Protein AF-A0A1W9VYN7-F1 (afdb_monomer)

Structure (mmCIF, N/CA/C/O backbone):
data_AF-A0A1W9VYN7-F1
#
_entry.id   AF-A0A1W9VYN7-F1
#
loop_
_atom_site.group_PDB
_atom_site.id
_atom_site.type_symbol
_atom_site.label_atom_id
_atom_site.label_alt_id
_atom_site.label_comp_id
_atom_site.label_asym_id
_atom_site.label_entity_id
_atom_site.label_seq_id
_atom_site.pdbx_PDB_ins_code
_atom_site.Cartn_x
_atom_site.Cartn_y
_atom_site.Cartn_z
_atom_site.occupancy
_atom_site.B_iso_or_equiv
_atom_site.auth_seq_id
_atom_site.auth_comp_id
_atom_site.auth_asym_id
_atom_site.auth_atom_id
_atom_site.pdbx_PDB_model_num
ATOM 1 N N . MET A 1 1 ? -2.506 -2.114 -16.865 1.00 82.62 1 MET A N 1
ATOM 2 C CA . MET A 1 1 ? -2.725 -1.024 -17.838 1.00 82.62 1 MET A CA 1
ATOM 3 C C . MET A 1 1 ? -1.391 -0.668 -18.465 1.00 82.62 1 MET A C 1
ATOM 5 O O . MET A 1 1 ? -0.424 -0.536 -17.722 1.00 82.62 1 MET A O 1
ATOM 9 N N . SER A 1 2 ? -1.331 -0.565 -19.790 1.00 90.88 2 SER A N 1
ATOM 10 C CA . SER A 1 2 ? -0.142 -0.100 -20.515 1.00 90.88 2 SER A CA 1
ATOM 11 C C . SER A 1 2 ? -0.237 1.404 -20.735 1.00 90.88 2 SER A C 1
ATOM 13 O O . SER A 1 2 ? -1.318 1.908 -21.030 1.00 90.88 2 SER A O 1
ATOM 15 N N . ASN A 1 3 ? 0.881 2.103 -20.589 1.00 88.12 3 ASN A N 1
ATOM 16 C CA . ASN A 1 3 ? 0.984 3.541 -20.770 1.00 88.12 3 ASN A CA 1
ATOM 17 C C . ASN A 1 3 ? 1.764 3.828 -22.061 1.00 88.12 3 ASN A C 1
ATOM 19 O O . ASN A 1 3 ? 2.762 3.161 -22.349 1.00 88.12 3 ASN A O 1
ATOM 23 N N . PHE A 1 4 ? 1.324 4.837 -22.813 1.00 90.31 4 PHE A N 1
ATOM 24 C CA . PHE A 1 4 ? 1.956 5.289 -24.054 1.00 90.31 4 PHE A CA 1
ATOM 25 C C . PHE A 1 4 ? 2.138 6.811 -24.024 1.00 90.31 4 PHE A C 1
ATOM 27 O O . PHE A 1 4 ? 1.354 7.510 -23.379 1.00 90.31 4 PHE A O 1
ATOM 34 N N . ASN A 1 5 ? 3.170 7.334 -24.687 1.00 87.44 5 ASN A N 1
ATOM 35 C CA . ASN A 1 5 ? 3.366 8.781 -24.827 1.00 87.44 5 ASN A CA 1
ATOM 36 C C . ASN A 1 5 ? 2.552 9.369 -26.004 1.00 87.44 5 ASN A C 1
ATOM 38 O O . ASN A 1 5 ? 1.826 8.657 -26.696 1.00 87.44 5 ASN A O 1
ATOM 42 N N . SER A 1 6 ? 2.691 10.675 -26.268 1.00 90.94 6 SER A N 1
ATOM 43 C CA . SER A 1 6 ? 1.982 11.376 -27.357 1.00 90.94 6 SER A CA 1
ATOM 44 C C . SER A 1 6 ? 2.341 10.899 -28.771 1.00 90.94 6 SER A C 1
ATOM 46 O O . SER A 1 6 ? 1.612 11.196 -29.714 1.00 90.94 6 SER A O 1
ATOM 48 N N . LYS A 1 7 ? 3.439 10.149 -28.923 1.00 93.62 7 LYS A N 1
ATOM 49 C CA . LYS A 1 7 ? 3.862 9.501 -30.173 1.00 93.62 7 LYS A CA 1
ATOM 50 C C . LYS A 1 7 ? 3.414 8.038 -30.258 1.00 93.62 7 LYS A C 1
ATOM 52 O O . LYS A 1 7 ? 3.836 7.329 -31.165 1.00 93.62 7 LYS A O 1
ATOM 57 N N . ASN A 1 8 ? 2.563 7.590 -29.331 1.00 90.31 8 ASN A N 1
ATOM 58 C CA . ASN A 1 8 ? 2.106 6.207 -29.209 1.00 90.31 8 ASN A CA 1
ATOM 59 C C . ASN A 1 8 ? 3.241 5.200 -28.919 1.00 90.31 8 ASN A C 1
ATOM 61 O O . ASN A 1 8 ? 3.125 4.014 -29.223 1.00 90.31 8 ASN A O 1
ATOM 65 N N . GLU A 1 9 ? 4.343 5.655 -28.316 1.00 91.81 9 GLU A N 1
ATOM 66 C CA . GLU A 1 9 ? 5.447 4.788 -27.894 1.00 91.81 9 GLU A CA 1
ATOM 67 C C . GLU A 1 9 ? 5.164 4.245 -26.490 1.00 91.81 9 GLU A C 1
ATOM 69 O O . GLU A 1 9 ? 4.737 4.990 -25.602 1.00 91.81 9 GLU A O 1
ATOM 74 N N . PHE A 1 10 ? 5.391 2.945 -26.282 1.00 91.44 10 PHE A N 1
ATOM 75 C CA . PHE A 1 10 ? 5.190 2.298 -24.986 1.00 91.44 10 PHE A CA 1
ATOM 76 C C . PHE A 1 10 ? 6.169 2.866 -23.955 1.00 91.44 10 PHE A C 1
ATOM 78 O O . PHE A 1 10 ? 7.381 2.786 -24.139 1.00 91.44 10 PHE A O 1
ATOM 85 N N . ILE A 1 11 ? 5.643 3.418 -22.861 1.00 94.06 11 ILE A N 1
ATOM 86 C CA . ILE A 1 11 ? 6.448 3.991 -21.768 1.00 94.06 11 ILE A CA 1
ATOM 87 C C . ILE A 1 11 ? 6.510 3.081 -20.539 1.00 94.06 11 ILE A C 1
ATOM 89 O O . ILE A 1 11 ? 7.335 3.302 -19.657 1.00 94.06 11 ILE A O 1
ATOM 93 N N . GLY A 1 12 ? 5.663 2.053 -20.475 1.00 96.12 12 GLY A N 1
ATOM 94 C CA . GLY A 1 12 ? 5.642 1.105 -19.369 1.00 96.12 12 GLY A CA 1
ATOM 95 C C . GLY A 1 12 ? 4.244 0.606 -19.040 1.00 96.12 12 GLY A C 1
ATOM 96 O O . GLY A 1 12 ? 3.263 0.909 -19.724 1.00 96.12 12 GLY A O 1
ATOM 97 N N . LYS A 1 13 ? 4.127 -0.172 -17.968 1.00 97.12 13 LYS A N 1
ATOM 98 C CA . LYS A 1 13 ? 2.848 -0.746 -17.535 1.00 97.12 13 LYS A CA 1
ATOM 99 C C . LYS A 1 13 ? 2.723 -0.772 -16.024 1.00 97.12 13 LYS A C 1
ATOM 101 O O . LYS A 1 13 ? 3.708 -0.915 -15.309 1.00 97.12 13 LYS A O 1
ATOM 106 N N . ILE A 1 14 ? 1.483 -0.724 -15.555 1.00 97.06 14 ILE A N 1
ATOM 107 C CA . ILE A 1 14 ? 1.136 -0.975 -14.158 1.00 97.06 14 ILE A CA 1
ATOM 108 C C . ILE A 1 14 ? 0.304 -2.254 -14.081 1.00 97.06 14 ILE A C 1
ATOM 110 O O . ILE A 1 14 ? -0.686 -2.409 -14.809 1.00 97.06 14 ILE A O 1
ATOM 114 N N . ILE A 1 15 ? 0.720 -3.168 -13.211 1.00 97.69 15 ILE A N 1
ATOM 115 C CA . ILE A 1 15 ? 0.054 -4.439 -12.924 1.00 97.69 15 ILE A CA 1
ATOM 116 C C . ILE A 1 15 ? -0.542 -4.364 -11.520 1.00 97.69 15 ILE A C 1
ATOM 118 O O . ILE A 1 15 ? 0.140 -3.957 -10.582 1.00 97.69 15 ILE A O 1
ATOM 122 N N . TYR A 1 16 ? -1.800 -4.785 -11.393 1.00 97.50 16 TYR A N 1
ATOM 123 C CA . TYR A 1 16 ? -2.514 -4.862 -10.123 1.00 97.50 16 TYR A CA 1
ATOM 124 C C . TYR A 1 16 ? -2.858 -6.314 -9.822 1.00 97.50 16 TYR A C 1
ATOM 126 O O . TYR A 1 16 ? -3.476 -6.977 -10.656 1.00 97.50 16 TYR A O 1
ATOM 134 N N . THR A 1 17 ? -2.531 -6.764 -8.620 1.00 98.12 17 THR A N 1
ATOM 135 C CA . THR A 1 17 ? -3.077 -7.992 -8.039 1.00 98.12 17 THR A CA 1
ATOM 136 C C . THR A 1 17 ? -4.174 -7.590 -7.069 1.00 98.12 17 THR A C 1
ATOM 138 O O . THR A 1 17 ? -3.989 -6.652 -6.290 1.00 98.12 17 THR A O 1
ATOM 141 N N . ARG A 1 18 ? -5.327 -8.259 -7.128 1.00 97.56 18 ARG A N 1
ATOM 142 C CA . ARG A 1 18 ? -6.506 -7.912 -6.328 1.00 97.56 18 ARG A CA 1
ATOM 143 C C . ARG A 1 18 ? -6.957 -9.079 -5.457 1.00 97.56 18 ARG A C 1
ATOM 145 O O . ARG A 1 18 ? -6.732 -10.226 -5.830 1.00 97.56 18 ARG A O 1
ATOM 152 N N . ASP A 1 19 ? -7.565 -8.764 -4.319 1.00 95.06 19 ASP A N 1
ATOM 153 C CA . ASP A 1 19 ? -8.315 -9.732 -3.517 1.00 95.06 19 ASP A CA 1
ATOM 154 C C . ASP A 1 19 ? -9.686 -10.047 -4.153 1.00 95.06 19 ASP A C 1
ATOM 156 O O . ASP A 1 19 ? -10.095 -9.424 -5.138 1.00 95.06 19 ASP A O 1
ATOM 160 N N . ASP A 1 20 ? -10.425 -10.984 -3.554 1.00 95.94 20 ASP A N 1
ATOM 161 C CA . ASP A 1 20 ? -11.761 -11.402 -4.014 1.00 95.94 20 ASP A CA 1
ATOM 162 C C . ASP A 1 20 ? -12.819 -10.288 -3.921 1.00 95.94 20 ASP A C 1
ATOM 164 O O . ASP A 1 20 ? -13.875 -10.36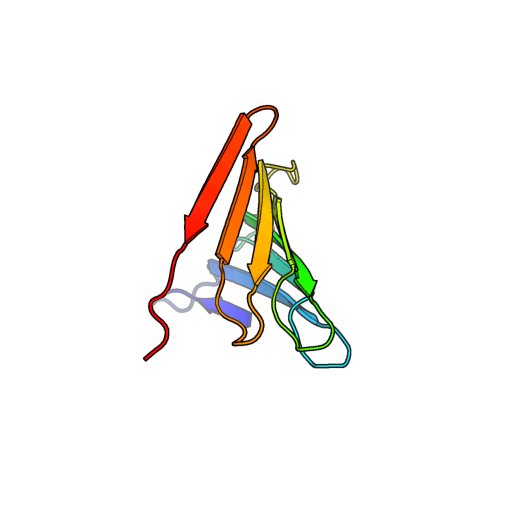2 -4.549 1.00 95.94 20 ASP A O 1
ATOM 168 N N . LYS A 1 21 ? -12.546 -9.234 -3.143 1.00 94.75 21 LYS A N 1
ATOM 169 C CA . LYS A 1 21 ? -13.396 -8.041 -3.029 1.00 94.75 21 LYS A CA 1
ATOM 170 C C . LYS A 1 21 ? -13.030 -6.977 -4.071 1.00 94.75 21 LYS A C 1
ATOM 172 O O . LYS A 1 21 ? -13.673 -5.930 -4.125 1.00 94.75 21 LYS A O 1
ATOM 177 N N . GLY A 1 22 ? -12.012 -7.228 -4.895 1.00 94.88 22 GLY A N 1
ATOM 178 C CA . GLY A 1 22 ? -11.516 -6.315 -5.916 1.00 94.88 22 GLY A CA 1
ATOM 179 C C . GLY A 1 22 ? -10.554 -5.239 -5.403 1.00 94.88 22 GLY A C 1
ATOM 180 O O . GLY A 1 22 ? -10.155 -4.376 -6.192 1.00 94.88 22 GLY A O 1
ATOM 181 N N . ASN A 1 23 ? -10.136 -5.268 -4.135 1.00 94.88 23 ASN A N 1
ATOM 182 C CA . ASN A 1 23 ? -9.139 -4.340 -3.596 1.00 94.88 23 ASN A CA 1
ATOM 183 C C . ASN A 1 23 ? -7.748 -4.710 -4.107 1.00 94.88 23 AS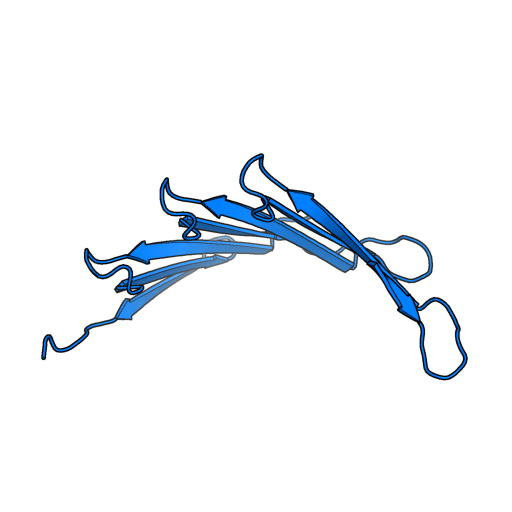N A C 1
ATOM 185 O O . ASN A 1 23 ? -7.408 -5.887 -4.178 1.00 94.88 23 ASN A O 1
ATOM 189 N N . ALA A 1 24 ? -6.922 -3.722 -4.453 1.00 96.56 24 ALA A N 1
ATOM 190 C 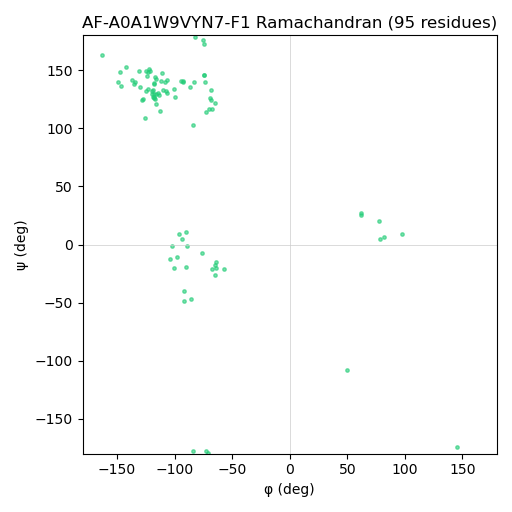CA . ALA A 1 24 ? -5.552 -3.986 -4.885 1.00 96.56 24 ALA A CA 1
ATOM 191 C C . ALA A 1 24 ? -4.684 -4.399 -3.688 1.00 96.56 24 ALA A C 1
ATOM 193 O O . ALA A 1 24 ? -4.415 -3.582 -2.822 1.00 96.56 24 ALA A O 1
ATOM 194 N N . ILE A 1 25 ? -4.207 -5.639 -3.656 1.00 98.19 25 ILE A N 1
ATOM 195 C CA . ILE A 1 25 ? -3.277 -6.127 -2.621 1.00 98.19 25 ILE A CA 1
ATOM 196 C C . ILE A 1 25 ? -1.815 -5.927 -3.022 1.00 98.19 25 ILE A C 1
ATOM 198 O O . ILE A 1 25 ? -0.929 -5.896 -2.170 1.00 98.19 25 ILE A O 1
ATOM 202 N N . GLU A 1 26 ? -1.557 -5.749 -4.319 1.00 98.31 26 GLU A N 1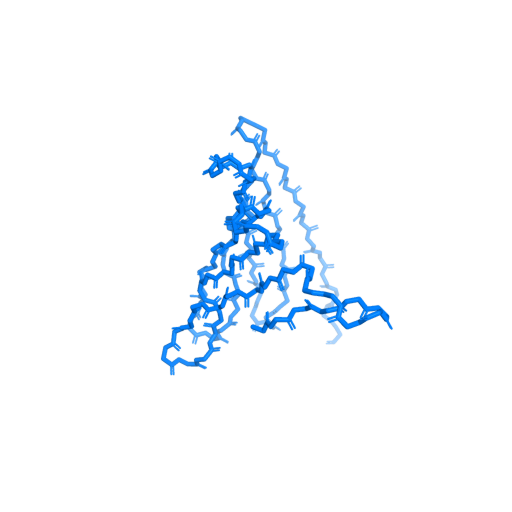
ATOM 203 C CA . GLU A 1 26 ? -0.236 -5.432 -4.845 1.00 98.31 26 GLU A CA 1
ATOM 204 C C . GLU A 1 26 ? -0.339 -4.575 -6.112 1.00 98.31 26 GLU A C 1
ATOM 206 O O . GLU A 1 26 ? -1.179 -4.829 -6.978 1.00 98.31 26 GLU A O 1
ATOM 211 N N . THR A 1 27 ? 0.547 -3.588 -6.236 1.00 98.06 27 THR A N 1
ATOM 212 C CA . THR A 1 27 ? 0.716 -2.766 -7.440 1.00 98.06 27 THR A CA 1
ATOM 213 C C . THR A 1 27 ? 2.181 -2.781 -7.840 1.00 98.06 27 THR A C 1
ATOM 215 O O . THR A 1 27 ? 3.029 -2.395 -7.041 1.00 98.06 27 THR A O 1
ATOM 218 N N . ASN A 1 28 ? 2.481 -3.163 -9.078 1.00 98.19 28 ASN A N 1
ATOM 219 C CA . ASN A 1 28 ? 3.832 -3.125 -9.636 1.00 98.19 28 ASN A CA 1
ATOM 220 C C . ASN A 1 28 ? 3.856 -2.199 -10.853 1.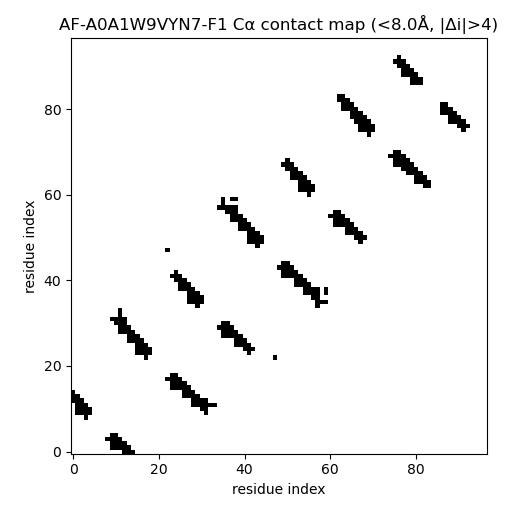00 98.19 28 ASN A C 1
ATOM 222 O O . ASN A 1 28 ? 3.026 -2.344 -11.754 1.00 98.19 28 ASN A O 1
ATOM 226 N N . SER A 1 29 ? 4.805 -1.268 -10.889 1.00 97.62 29 SER A N 1
ATOM 227 C CA . SER A 1 29 ? 5.045 -0.384 -12.031 1.00 97.62 29 SER A CA 1
ATOM 228 C C . SER A 1 29 ? 6.326 -0.793 -12.732 1.00 97.62 29 SER A C 1
ATOM 230 O O . SER A 1 29 ? 7.348 -0.964 -12.072 1.00 97.62 29 SER A O 1
ATOM 232 N N . TYR A 1 30 ? 6.274 -0.918 -14.053 1.00 97.44 30 TYR A N 1
ATOM 233 C CA . TYR A 1 30 ? 7.420 -1.259 -14.884 1.00 97.44 30 TYR A CA 1
ATOM 234 C C . TYR A 1 30 ? 7.640 -0.204 -15.959 1.00 97.44 30 TYR A C 1
ATOM 236 O O . TYR A 1 30 ? 6.667 0.347 -16.484 1.00 97.44 30 TYR A O 1
ATOM 244 N N . ASP A 1 31 ? 8.900 0.050 -16.296 1.00 95.88 31 ASP A N 1
ATOM 245 C CA . ASP A 1 31 ? 9.282 0.885 -17.434 1.00 95.88 31 ASP A CA 1
ATOM 246 C C . ASP A 1 31 ? 9.023 0.178 -18.783 1.00 95.88 31 ASP A C 1
ATOM 248 O O . ASP A 1 31 ? 8.469 -0.928 -18.849 1.00 95.88 31 ASP A O 1
ATOM 252 N N . SER A 1 32 ? 9.385 0.840 -19.883 1.00 95.81 32 SER A N 1
ATOM 253 C CA . SER A 1 32 ? 9.163 0.341 -21.242 1.00 95.81 32 SER A CA 1
ATOM 254 C C . SER A 1 32 ? 9.984 -0.901 -21.601 1.00 95.81 32 SER A C 1
ATOM 256 O O . SER A 1 32 ? 9.595 -1.630 -22.514 1.00 95.81 32 SER A O 1
ATOM 258 N N . ILE A 1 33 ? 11.083 -1.161 -20.887 1.00 95.69 33 ILE A N 1
ATOM 259 C CA . ILE A 1 33 ? 11.973 -2.311 -21.102 1.00 95.69 33 ILE A CA 1
ATOM 260 C C . ILE A 1 33 ? 11.759 -3.426 -20.069 1.00 95.69 33 ILE A C 1
ATOM 262 O O . ILE A 1 33 ? 12.351 -4.496 -20.183 1.00 95.69 33 ILE A O 1
ATOM 266 N N . GLY A 1 34 ? 10.850 -3.219 -19.113 1.00 95.06 34 GLY A N 1
ATOM 267 C CA . GLY A 1 34 ? 10.400 -4.225 -18.158 1.00 95.06 34 GLY A CA 1
ATOM 268 C C . GLY A 1 34 ? 11.084 -4.176 -16.794 1.00 95.06 34 GLY A C 1
ATOM 269 O O . GLY A 1 34 ? 10.837 -5.075 -15.990 1.00 95.06 34 GLY A O 1
ATOM 270 N N . ASN A 1 35 ? 11.887 -3.151 -16.493 1.00 96.88 35 ASN A N 1
ATOM 271 C CA . ASN A 1 35 ? 12.440 -2.985 -15.149 1.00 96.88 35 ASN A CA 1
ATOM 272 C C . ASN A 1 35 ? 11.371 -2.482 -14.189 1.00 96.88 35 ASN A C 1
ATOM 274 O O . ASN A 1 35 ? 10.500 -1.695 -14.564 1.00 96.88 35 ASN A O 1
ATOM 278 N N . LEU A 1 36 ? 11.452 -2.919 -12.934 1.00 97.06 36 LEU A N 1
ATOM 279 C CA . LEU A 1 36 ? 10.582 -2.430 -11.876 1.00 97.06 36 LEU A CA 1
ATOM 280 C C . LEU A 1 36 ? 10.935 -0.972 -11.553 1.00 97.06 36 LEU A C 1
ATOM 282 O O . LEU A 1 36 ? 12.073 -0.662 -11.228 1.00 97.06 36 LEU A O 1
ATOM 286 N N . ASN A 1 37 ? 9.944 -0.086 -11.596 1.00 97.25 37 ASN A N 1
ATOM 287 C CA . ASN A 1 37 ? 10.062 1.277 -11.079 1.00 97.25 37 ASN A CA 1
ATOM 288 C C . ASN A 1 37 ? 9.761 1.312 -9.582 1.00 97.25 37 ASN A C 1
ATOM 290 O O . ASN A 1 37 ? 10.477 1.940 -8.811 1.00 97.25 37 ASN A O 1
ATOM 294 N N . PHE A 1 38 ? 8.673 0.653 -9.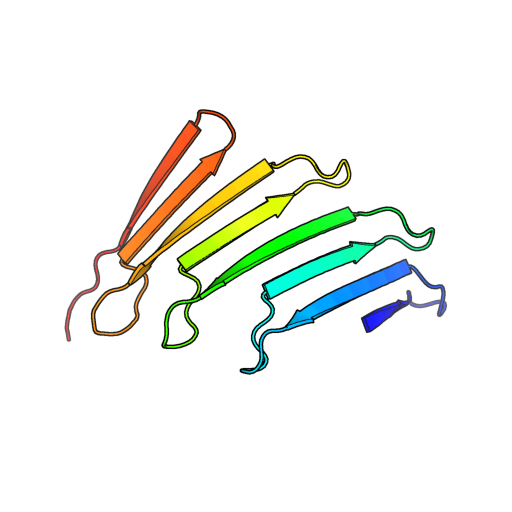184 1.00 97.69 38 PHE A N 1
ATOM 295 C CA . PHE A 1 38 ? 8.271 0.523 -7.791 1.00 97.69 38 PHE A CA 1
ATOM 296 C C . PHE A 1 38 ? 7.261 -0.600 -7.603 1.00 97.69 38 PHE A C 1
ATOM 298 O O . PHE A 1 38 ? 6.555 -1.002 -8.538 1.00 97.69 38 PHE A O 1
ATOM 305 N N . LYS A 1 39 ? 7.117 -1.018 -6.346 1.00 98.44 39 LYS A N 1
ATOM 306 C CA . LYS A 1 39 ? 6.077 -1.942 -5.910 1.00 98.44 39 LYS A CA 1
ATOM 307 C C . LYS A 1 39 ? 5.422 -1.465 -4.618 1.00 98.44 39 LYS A C 1
ATOM 309 O O . LYS A 1 39 ? 6.098 -1.052 -3.683 1.00 98.44 39 LYS A O 1
ATOM 314 N N . TYR A 1 40 ? 4.101 -1.583 -4.553 1.00 98.56 40 TYR A N 1
ATOM 315 C CA . TYR A 1 40 ? 3.326 -1.417 -3.328 1.00 98.56 40 TYR A CA 1
ATOM 316 C C . TYR A 1 40 ? 2.619 -2.711 -2.955 1.00 98.56 40 TYR A C 1
ATOM 318 O O . TYR A 1 40 ? 2.123 -3.416 -3.833 1.00 98.56 40 TYR A O 1
ATOM 326 N N . LYS A 1 41 ? 2.517 -2.984 -1.655 1.00 98.69 41 LYS A N 1
ATOM 327 C CA . LYS A 1 41 ? 1.618 -3.995 -1.086 1.00 98.69 41 LYS A CA 1
ATOM 328 C C . LYS A 1 41 ? 0.671 -3.352 -0.087 1.00 98.69 41 LYS A C 1
ATOM 330 O O . LYS A 1 41 ? 1.068 -2.397 0.578 1.00 98.69 41 LYS A O 1
ATOM 335 N N . TYR A 1 42 ? -0.534 -3.897 0.033 1.00 98.56 42 TYR A N 1
ATOM 336 C CA . TYR A 1 42 ? -1.573 -3.369 0.913 1.00 98.56 42 TYR A CA 1
ATOM 337 C C . TYR A 1 42 ? -2.245 -4.483 1.707 1.00 98.56 42 TYR A C 1
ATOM 339 O O . TYR A 1 42 ? -2.563 -5.540 1.164 1.00 98.56 42 TYR A O 1
ATOM 347 N N . GLU A 1 43 ? -2.519 -4.201 2.973 1.00 98.25 43 GLU A N 1
ATOM 348 C CA . GLU A 1 43 ? -3.381 -5.012 3.825 1.00 98.25 43 GLU A CA 1
ATOM 349 C C . GLU A 1 43 ? -4.602 -4.196 4.221 1.00 98.25 43 GLU A C 1
ATOM 351 O O . GLU A 1 43 ? -4.494 -2.997 4.483 1.00 98.25 43 GLU A O 1
ATOM 356 N N . TYR A 1 44 ? -5.765 -4.838 4.282 1.00 97.81 44 TYR A N 1
ATOM 357 C CA . TYR A 1 44 ? -7.039 -4.172 4.525 1.00 97.81 44 TYR A CA 1
ATOM 358 C C . TYR A 1 44 ? -7.746 -4.755 5.745 1.00 97.81 44 TYR A C 1
ATOM 360 O O . TYR A 1 44 ? -7.671 -5.951 6.020 1.00 97.81 44 TYR A O 1
ATOM 368 N N . ASN A 1 45 ? -8.499 -3.919 6.453 1.00 95.00 45 ASN A N 1
ATOM 369 C CA . ASN A 1 45 ? -9.453 -4.387 7.448 1.00 95.00 45 ASN A CA 1
ATOM 370 C C . ASN A 1 45 ? -10.698 -5.000 6.777 1.00 95.00 45 ASN A C 1
ATOM 372 O O . ASN A 1 45 ? -10.911 -4.890 5.567 1.00 95.00 45 ASN A O 1
ATOM 376 N N . GLY A 1 46 ? -11.583 -5.600 7.579 1.00 94.38 46 GLY A N 1
ATOM 377 C CA . GLY A 1 46 ? -12.816 -6.227 7.081 1.00 94.38 46 GLY A CA 1
ATOM 378 C C . GLY A 1 46 ? -13.745 -5.290 6.294 1.00 94.38 46 GLY A C 1
ATOM 379 O O . GLY A 1 46 ? -14.526 -5.772 5.472 1.00 94.38 46 GLY A O 1
ATOM 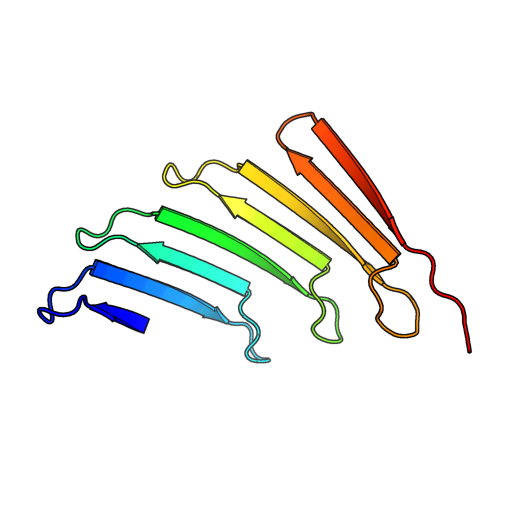380 N N . LYS A 1 47 ? -13.612 -3.971 6.493 1.00 94.25 47 LYS A N 1
ATOM 381 C CA . LYS A 1 47 ? -14.380 -2.910 5.827 1.00 94.25 47 LYS A CA 1
ATOM 382 C C . LYS A 1 47 ? -13.698 -2.336 4.573 1.00 94.25 47 LYS A C 1
ATOM 384 O O . LYS A 1 47 ? -14.190 -1.365 4.008 1.00 94.25 47 LYS A O 1
ATOM 389 N N . GLY A 1 48 ? -12.564 -2.897 4.147 1.00 95.81 48 GLY A N 1
ATOM 390 C CA . GLY A 1 48 ? -11.842 -2.446 2.952 1.00 95.81 48 GLY A CA 1
ATOM 391 C C . GLY A 1 48 ? -11.015 -1.169 3.147 1.00 95.81 48 GLY A C 1
ATOM 392 O O . GLY A 1 48 ? -10.679 -0.503 2.172 1.00 95.81 48 GLY A O 1
ATOM 393 N N . LYS A 1 49 ? -10.667 -0.800 4.387 1.00 97.25 49 LYS A N 1
ATOM 394 C CA . LYS A 1 49 ? -9.716 0.293 4.670 1.00 97.25 49 LYS A CA 1
ATOM 395 C C . LYS A 1 49 ? -8.314 -0.272 4.853 1.00 97.25 49 LYS A C 1
ATOM 397 O O . LYS A 1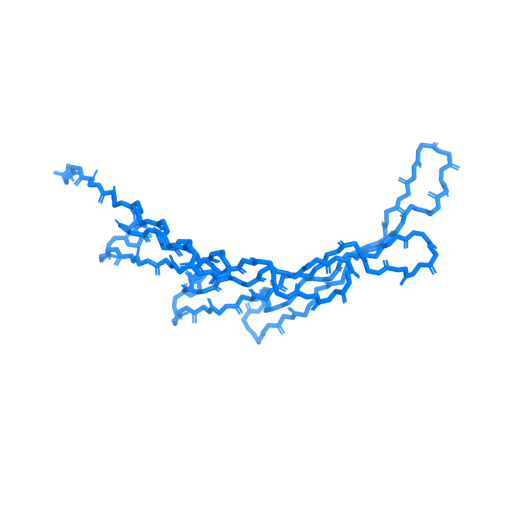 49 ? -8.164 -1.313 5.485 1.00 97.25 49 LYS A O 1
ATOM 402 N N . VAL A 1 50 ? -7.305 0.417 4.335 1.00 98.00 50 VAL A N 1
ATOM 403 C CA . VAL A 1 50 ? -5.905 -0.022 4.407 1.00 98.00 50 VAL A CA 1
ATOM 404 C C . VAL A 1 50 ? -5.409 0.033 5.857 1.00 98.00 50 VAL A C 1
ATOM 406 O O . VAL A 1 50 ? -5.471 1.080 6.482 1.00 98.00 50 VAL A O 1
ATOM 409 N N . LEU A 1 51 ? -4.897 -1.068 6.396 1.00 98.25 51 LEU A N 1
ATOM 410 C CA . LEU A 1 51 ? -4.239 -1.123 7.706 1.00 98.25 51 LEU A CA 1
ATOM 411 C C . LEU A 1 51 ? -2.730 -0.915 7.591 1.00 98.25 51 LEU A C 1
ATOM 413 O O . LEU A 1 51 ? -2.142 -0.207 8.408 1.00 98.25 51 LEU A O 1
ATOM 417 N N . GLU A 1 52 ? -2.124 -1.503 6.561 1.00 98.50 52 GLU A N 1
ATOM 418 C CA . GLU A 1 52 ? -0.699 -1.401 6.255 1.00 98.50 52 GLU A CA 1
ATOM 419 C C . GLU A 1 52 ? -0.508 -1.189 4.751 1.00 98.50 52 GLU A C 1
ATOM 421 O O . GLU A 1 52 ? -1.200 -1.791 3.928 1.00 98.50 52 GLU A O 1
ATOM 426 N N . SER A 1 53 ? 0.460 -0.350 4.390 1.00 98.44 53 SER A N 1
ATOM 427 C CA . SER A 1 53 ? 1.012 -0.297 3.040 1.00 98.44 53 SER A CA 1
ATOM 428 C C . SER A 1 53 ? 2.531 -0.361 3.080 1.00 98.44 53 SER A C 1
ATOM 430 O O . SER A 1 53 ? 3.159 0.368 3.852 1.00 98.44 53 SER A O 1
ATOM 432 N N . ILE A 1 54 ? 3.120 -1.175 2.210 1.00 98.62 54 ILE A N 1
ATOM 433 C CA . ILE A 1 54 ? 4.571 -1.339 2.089 1.00 98.62 54 ILE A CA 1
ATOM 434 C C . ILE A 1 54 ? 5.007 -0.825 0.723 1.00 98.62 54 ILE A C 1
ATOM 436 O O . ILE A 1 54 ? 4.424 -1.225 -0.284 1.00 98.62 54 ILE A O 1
ATOM 440 N N . TYR A 1 55 ? 6.028 0.026 0.697 1.00 98.50 55 TYR A N 1
ATOM 441 C CA . TYR A 1 55 ? 6.658 0.537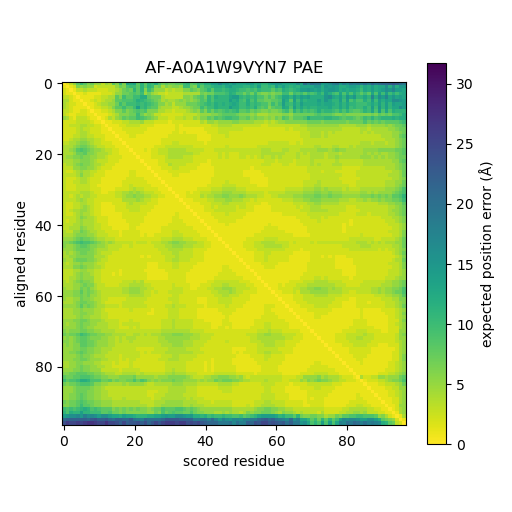 -0.516 1.00 98.50 55 TYR A CA 1
ATOM 442 C C . TYR A 1 55 ? 8.028 -0.109 -0.715 1.00 98.50 55 TYR A C 1
ATOM 444 O O . TYR A 1 55 ? 8.860 -0.124 0.199 1.00 98.50 55 TYR A O 1
ATOM 452 N N . TYR A 1 56 ? 8.253 -0.612 -1.924 1.00 98.38 56 TYR A N 1
ATOM 453 C CA . TYR A 1 56 ? 9.524 -1.151 -2.381 1.00 98.38 56 TYR A CA 1
ATOM 454 C C . TYR A 1 56 ? 10.053 -0.328 -3.555 1.00 98.38 56 TYR A C 1
ATOM 456 O O . TYR A 1 56 ? 9.284 0.039 -4.454 1.00 98.38 56 TYR A O 1
ATOM 464 N N . GLY A 1 57 ? 11.362 -0.082 -3.543 1.00 97.31 57 GLY A N 1
ATOM 465 C CA . GLY A 1 57 ? 12.081 0.612 -4.606 1.00 97.31 57 GLY A CA 1
ATOM 466 C C . GLY A 1 57 ? 12.211 -0.216 -5.887 1.00 97.31 57 GLY A C 1
ATOM 467 O O . GLY A 1 57 ? 11.737 -1.352 -5.980 1.00 97.31 57 GLY A O 1
ATOM 468 N N . SER A 1 58 ? 12.868 0.363 -6.892 1.00 97.12 58 SER A N 1
ATOM 469 C CA . SER A 1 58 ? 13.153 -0.294 -8.176 1.00 97.12 58 SER A CA 1
ATOM 470 C C . SER A 1 58 ? 14.098 -1.494 -8.051 1.00 97.12 58 SER A C 1
ATOM 472 O O . SER A 1 58 ? 14.032 -2.422 -8.853 1.00 97.12 58 SER A O 1
ATOM 474 N N . ASP A 1 59 ? 14.942 -1.504 -7.021 1.00 96.62 59 ASP A N 1
ATOM 475 C CA . ASP A 1 59 ? 15.812 -2.617 -6.625 1.00 96.62 59 ASP A CA 1
ATOM 476 C C . ASP A 1 59 ? 15.061 -3.750 -5.901 1.00 96.62 59 ASP A C 1
ATOM 478 O O . ASP A 1 59 ? 15.624 -4.814 -5.645 1.00 96.62 59 ASP A O 1
ATOM 482 N N . GLY A 1 60 ? 13.777 -3.545 -5.590 1.00 93.81 60 GLY A N 1
ATOM 483 C CA . GLY A 1 60 ? 12.964 -4.472 -4.811 1.00 93.81 60 GLY A CA 1
ATOM 484 C C . GLY A 1 60 ? 13.224 -4.407 -3.305 1.00 93.81 60 GLY A C 1
ATOM 485 O O . GLY A 1 60 ? 12.624 -5.191 -2.562 1.00 93.81 60 GLY A O 1
ATOM 486 N N . GLU A 1 61 ? 14.064 -3.484 -2.830 1.00 96.81 61 GLU A N 1
ATOM 487 C CA . GLU A 1 61 ? 14.297 -3.289 -1.404 1.00 96.81 61 GLU A CA 1
ATOM 488 C C . GLU A 1 61 ? 13.110 -2.592 -0.742 1.00 96.81 61 GLU A C 1
ATOM 490 O O . GLU A 1 61 ? 12.435 -1.741 -1.324 1.00 96.81 61 GLU A O 1
ATOM 495 N N . LEU A 1 62 ? 12.847 -2.951 0.517 1.00 97.44 62 LEU A N 1
ATOM 496 C CA . LEU A 1 62 ? 11.827 -2.288 1.318 1.00 97.44 62 LEU A CA 1
ATOM 497 C C . LEU A 1 62 ? 12.303 -0.880 1.673 1.00 97.44 62 LEU A C 1
ATOM 499 O O . LEU A 1 62 ? 13.268 -0.707 2.417 1.00 97.44 62 LEU A O 1
ATOM 503 N N . CYS A 1 63 ? 11.586 0.123 1.184 1.00 97.75 63 CYS A N 1
ATOM 504 C CA . CYS A 1 63 ? 11.869 1.518 1.488 1.00 97.75 63 CYS A CA 1
ATOM 505 C C . CYS A 1 63 ? 11.072 1.980 2.712 1.00 97.75 63 CYS A C 1
ATOM 507 O O . CYS A 1 63 ? 11.638 2.562 3.638 1.00 97.75 63 CYS A O 1
ATOM 509 N N . GLU A 1 64 ? 9.763 1.706 2.734 1.00 98.06 64 GLU A N 1
ATOM 510 C CA . GLU A 1 64 ? 8.856 2.288 3.726 1.00 98.06 64 GLU A CA 1
ATOM 511 C C . GLU A 1 64 ? 7.707 1.346 4.096 1.00 98.06 64 GLU A C 1
ATOM 513 O O . GLU A 1 64 ? 7.196 0.592 3.263 1.00 98.06 64 GLU A O 1
ATOM 518 N N . LYS A 1 65 ? 7.250 1.447 5.346 1.00 98.69 65 LYS A N 1
ATOM 519 C CA . LYS A 1 65 ? 5.977 0.882 5.805 1.00 98.69 65 LYS A CA 1
ATOM 520 C C . LYS A 1 65 ? 5.121 1.966 6.428 1.00 98.69 65 LYS A C 1
ATOM 522 O O . LYS A 1 65 ? 5.588 2.692 7.299 1.00 98.69 65 LYS A O 1
ATOM 527 N N . THR A 1 66 ? 3.858 2.033 6.037 1.00 98.69 66 THR A N 1
ATOM 528 C CA . THR A 1 66 ? 2.878 2.932 6.645 1.00 98.69 66 THR A CA 1
ATOM 529 C C . THR A 1 66 ? 1.765 2.119 7.277 1.00 98.69 66 THR A C 1
ATOM 531 O O . THR A 1 66 ? 1.181 1.267 6.619 1.00 98.69 66 THR A O 1
ATOM 534 N N . TYR A 1 67 ? 1.452 2.417 8.532 1.00 98.75 67 TYR A N 1
ATOM 535 C CA . TYR A 1 67 ? 0.333 1.844 9.271 1.00 98.75 67 TYR A CA 1
ATOM 536 C C . TYR A 1 67 ? -0.725 2.910 9.522 1.00 98.75 67 TYR A C 1
ATOM 538 O O . TYR A 1 67 ? -0.381 4.051 9.846 1.00 98.75 67 TYR A O 1
ATOM 546 N N . MET A 1 68 ? -1.997 2.536 9.419 1.00 98.62 68 MET A N 1
ATOM 547 C CA . MET A 1 68 ? -3.132 3.427 9.653 1.00 98.62 68 MET A CA 1
ATOM 548 C C . MET A 1 68 ? -4.056 2.874 10.732 1.00 98.62 68 MET A C 1
ATOM 550 O O . MET A 1 68 ? -4.432 1.703 10.713 1.00 98.62 68 MET A O 1
ATOM 554 N N . LYS A 1 69 ? -4.457 3.744 11.663 1.00 98.38 69 LYS A N 1
ATOM 555 C CA . LYS A 1 69 ? -5.536 3.475 12.621 1.00 98.38 69 LYS A CA 1
ATOM 556 C C . LYS A 1 69 ? -6.729 4.354 12.312 1.00 98.38 69 LYS A C 1
ATOM 558 O O . LYS A 1 69 ? -6.566 5.500 11.895 1.00 98.38 69 LYS A O 1
ATOM 563 N N . TYR A 1 70 ? -7.913 3.827 12.587 1.00 97.62 70 TYR A N 1
ATOM 564 C CA . TYR A 1 70 ? -9.182 4.480 12.299 1.00 97.62 70 TYR A CA 1
ATOM 565 C C . TYR A 1 70 ? -10.031 4.593 13.562 1.00 97.62 70 TYR A C 1
ATOM 567 O O . TYR A 1 70 ? -9.932 3.737 14.440 1.00 97.62 70 TYR A O 1
ATOM 575 N N . ASP A 1 71 ? -10.855 5.633 13.643 1.00 95.75 71 ASP A N 1
ATOM 576 C CA . ASP A 1 71 ? -11.936 5.706 14.627 1.00 95.75 71 ASP A CA 1
ATOM 577 C C . ASP A 1 71 ? -13.192 4.948 14.164 1.00 95.75 71 ASP A C 1
ATOM 579 O O . ASP A 1 71 ? -13.258 4.412 13.053 1.00 95.75 71 ASP A O 1
ATOM 583 N N . ASP A 1 72 ? -14.223 4.943 15.009 1.00 94.38 72 ASP A N 1
ATOM 584 C CA . ASP A 1 72 ? -15.505 4.280 14.737 1.00 94.38 72 ASP A CA 1
ATOM 585 C C . ASP A 1 72 ? -16.263 4.879 13.542 1.00 94.38 72 ASP A C 1
ATOM 587 O O . ASP A 1 72 ? -17.107 4.214 12.940 1.00 94.38 72 ASP A O 1
ATOM 591 N N . LYS A 1 73 ? -15.938 6.124 13.164 1.00 94.62 73 LYS A N 1
ATOM 592 C CA . LYS A 1 73 ? -16.460 6.812 11.974 1.00 94.62 73 LYS A CA 1
ATOM 593 C C . LYS A 1 73 ? -15.581 6.576 10.738 1.00 94.62 73 LYS A C 1
ATOM 595 O O . LYS A 1 73 ? -15.775 7.230 9.716 1.00 94.62 73 LYS A O 1
ATOM 600 N N . GLU A 1 74 ? -14.625 5.650 10.821 1.00 95.38 74 GLU A N 1
ATOM 601 C CA . GLU A 1 74 ? -13.701 5.261 9.752 1.00 95.38 74 GLU A CA 1
ATOM 602 C C . GLU A 1 74 ? -12.783 6.386 9.258 1.00 95.38 74 GLU A C 1
ATOM 604 O O . GLU A 1 74 ? -12.317 6.373 8.112 1.00 95.38 74 GLU A O 1
ATOM 609 N N . ARG A 1 75 ? -12.490 7.356 10.126 1.00 95.94 75 ARG A N 1
ATOM 610 C CA . ARG A 1 75 ? -11.526 8.433 9.874 1.00 95.94 75 ARG A CA 1
ATOM 611 C C . ARG A 1 75 ? -10.158 8.019 10.400 1.00 95.94 75 ARG A C 1
ATOM 613 O O . ARG A 1 75 ? -10.070 7.421 11.467 1.00 95.94 75 ARG A O 1
ATOM 620 N N . VAL A 1 76 ? -9.089 8.348 9.675 1.00 97.69 76 VAL A N 1
ATOM 621 C CA . VAL A 1 76 ? -7.713 8.035 10.098 1.00 97.69 76 VAL A CA 1
ATOM 622 C C . VAL A 1 76 ? -7.351 8.854 11.336 1.00 97.69 76 VAL A C 1
ATOM 624 O O . VAL A 1 76 ? -7.266 10.071 11.256 1.00 97.69 76 VAL A O 1
ATOM 627 N N . VAL A 1 77 ? -7.090 8.206 12.469 1.00 98.25 77 VAL A N 1
ATOM 628 C CA . VAL A 1 77 ? -6.682 8.877 13.719 1.00 98.25 77 VAL A CA 1
ATOM 629 C C . VAL A 1 77 ? -5.184 8.813 13.981 1.00 98.25 77 VAL A C 1
ATOM 631 O O . VAL A 1 77 ? -4.656 9.647 14.711 1.00 98.25 77 VAL A O 1
ATOM 634 N N . GLU A 1 78 ? -4.479 7.873 13.357 1.00 98.56 78 GLU A N 1
ATOM 635 C CA . GLU A 1 78 ? -3.027 7.751 13.461 1.00 98.56 78 GLU A CA 1
ATOM 636 C C . GLU A 1 78 ? -2.456 7.242 12.137 1.00 98.56 78 GLU A C 1
ATOM 638 O O . GLU A 1 78 ? -2.984 6.296 11.551 1.00 98.56 78 GLU A O 1
ATOM 643 N N . THR A 1 79 ? -1.351 7.842 11.699 1.00 98.62 79 THR A N 1
ATOM 644 C CA . THR A 1 79 ? -0.463 7.267 10.686 1.00 98.62 79 THR A CA 1
ATOM 645 C C . THR A 1 79 ? 0.912 7.058 11.302 1.00 98.62 79 THR A C 1
ATOM 647 O O . THR A 1 79 ? 1.499 8.012 11.822 1.00 98.62 79 THR A O 1
ATOM 650 N N . LYS A 1 80 ? 1.448 5.843 11.203 1.00 98.81 80 LYS A N 1
ATOM 651 C CA . LYS A 1 80 ? 2.824 5.521 11.588 1.00 98.81 80 LYS A CA 1
ATOM 652 C C . LYS A 1 80 ? 3.617 5.160 10.339 1.00 98.81 80 LYS A C 1
ATOM 654 O O . LYS A 1 80 ? 3.343 4.135 9.726 1.00 98.81 80 LYS A O 1
ATOM 659 N N . LEU A 1 81 ? 4.605 5.976 9.999 1.00 98.69 81 LEU A N 1
ATOM 660 C CA . LEU A 1 81 ? 5.556 5.736 8.919 1.00 98.69 81 LEU A CA 1
ATOM 661 C C . LEU A 1 81 ? 6.857 5.185 9.506 1.00 98.69 81 LEU A C 1
ATOM 663 O O . LEU A 1 81 ? 7.427 5.770 10.425 1.00 98.69 81 LEU A O 1
ATOM 667 N N . VAL A 1 82 ? 7.317 4.056 8.982 1.00 98.62 82 VAL A N 1
ATOM 668 C CA . VAL A 1 82 ? 8.582 3.414 9.336 1.00 98.62 82 VAL A CA 1
ATOM 669 C C . VAL A 1 82 ? 9.478 3.417 8.105 1.00 98.62 82 VAL A C 1
ATOM 671 O O . VAL A 1 82 ? 9.118 2.840 7.081 1.00 98.62 82 VAL A O 1
ATOM 674 N N . ILE A 1 83 ? 10.643 4.048 8.222 1.00 97.75 83 ILE A N 1
ATOM 675 C CA . ILE A 1 83 ? 11.672 4.103 7.178 1.00 97.75 83 ILE A CA 1
ATOM 676 C C . ILE A 1 83 ? 12.963 3.593 7.802 1.00 97.75 83 ILE A C 1
ATOM 678 O O . ILE A 1 83 ? 13.549 4.269 8.649 1.00 97.75 83 ILE A O 1
ATOM 682 N N . LYS A 1 84 ? 13.410 2.395 7.412 1.00 93.19 84 LYS A N 1
ATOM 683 C CA . LYS A 1 84 ? 14.538 1.700 8.057 1.00 93.19 84 LYS A CA 1
ATOM 684 C C . LYS A 1 84 ? 14.360 1.652 9.587 1.00 93.19 84 LYS A C 1
ATOM 686 O O . LYS A 1 84 ? 13.504 0.926 10.080 1.00 93.19 84 LYS A O 1
ATOM 691 N N . THR A 1 85 ? 15.149 2.426 10.331 1.00 93.62 85 THR A N 1
ATOM 692 C CA . THR A 1 85 ? 15.105 2.530 11.800 1.00 93.62 85 THR A CA 1
ATOM 693 C C . THR A 1 85 ? 14.318 3.743 12.303 1.00 93.62 85 THR A C 1
ATOM 695 O O . THR A 1 85 ? 14.046 3.844 13.498 1.00 93.62 85 THR A O 1
ATOM 698 N N . SER A 1 86 ? 13.949 4.673 11.421 1.00 97.94 86 SER A N 1
ATOM 699 C CA . SER A 1 86 ? 13.186 5.870 11.765 1.00 97.94 86 SER A CA 1
ATOM 700 C C . SER A 1 86 ? 11.693 5.574 11.832 1.00 97.94 86 SER A C 1
ATOM 702 O O . SER A 1 86 ? 11.144 4.864 10.988 1.00 97.94 86 SER A O 1
ATOM 704 N N . VAL A 1 87 ? 11.027 6.158 12.829 1.00 98.44 87 VAL A N 1
ATOM 705 C CA . VAL A 1 87 ? 9.582 6.046 13.030 1.00 98.44 87 VAL A CA 1
ATOM 706 C C . VAL A 1 87 ? 8.992 7.439 13.184 1.00 98.44 87 VAL A C 1
ATOM 708 O O . VAL A 1 87 ? 9.386 8.193 14.070 1.00 98.44 87 VAL A O 1
ATOM 711 N N . PHE A 1 88 ? 8.007 7.755 12.351 1.00 98.50 88 PHE A N 1
ATOM 712 C CA . PHE A 1 88 ? 7.259 9.004 12.388 1.00 98.50 88 PHE A CA 1
ATOM 713 C C . PHE A 1 88 ? 5.799 8.691 12.681 1.00 98.50 88 PHE A C 1
ATOM 715 O O . PHE A 1 88 ? 5.178 7.892 11.983 1.00 98.50 88 PHE A O 1
ATOM 722 N N . ILE A 1 89 ? 5.242 9.310 13.719 1.00 98.56 89 ILE A N 1
ATOM 723 C CA . ILE A 1 89 ? 3.845 9.117 14.113 1.00 98.56 89 ILE A CA 1
ATOM 724 C C . ILE A 1 89 ? 3.132 10.454 13.998 1.00 98.56 89 ILE A C 1
ATOM 726 O O . ILE A 1 89 ? 3.559 11.449 14.583 1.00 98.56 89 ILE A O 1
ATOM 730 N N . LYS A 1 90 ? 2.021 10.466 13.266 1.00 98.50 90 LYS A N 1
ATOM 731 C CA . LYS A 1 90 ? 1.112 11.606 13.185 1.00 98.50 90 LYS A CA 1
ATOM 732 C C . LYS A 1 90 ? -0.247 11.186 13.716 1.00 98.50 90 LYS A C 1
ATOM 734 O O . LYS A 1 90 ? -0.818 10.209 13.246 1.00 98.50 90 LYS A O 1
ATOM 739 N N . ASN A 1 91 ? -0.746 11.948 14.681 1.00 98.19 91 ASN A N 1
ATOM 740 C CA . ASN A 1 91 ? -2.057 11.751 15.283 1.00 98.19 91 ASN A CA 1
ATOM 741 C C . ASN A 1 91 ? -3.018 12.831 14.789 1.00 98.19 91 ASN A C 1
ATOM 743 O O . ASN A 1 91 ? -2.635 13.996 14.659 1.00 98.19 91 ASN A O 1
ATOM 747 N N . PHE A 1 92 ? -4.266 12.449 14.556 1.00 96.88 92 PHE A N 1
ATOM 748 C CA . PHE A 1 92 ? -5.329 13.333 14.101 1.00 96.88 92 PHE A CA 1
ATOM 749 C C . PHE A 1 92 ? -6.433 13.375 15.150 1.00 96.88 92 PHE A C 1
ATOM 751 O O . PHE A 1 92 ? -6.811 12.356 15.726 1.00 96.88 92 PHE A O 1
ATOM 758 N N . LYS A 1 93 ? -6.952 14.576 15.401 1.00 94.12 93 LYS A N 1
ATOM 759 C CA . LYS A 1 93 ? -8.106 14.798 16.268 1.00 94.12 93 LYS A CA 1
ATOM 760 C C . LYS A 1 93 ? -9.194 15.446 15.437 1.00 94.12 93 LYS A C 1
ATOM 762 O O . LYS A 1 93 ? -8.931 16.405 14.716 1.00 94.12 93 LYS A O 1
ATOM 767 N N . TYR A 1 94 ? -10.400 14.915 15.556 1.00 92.19 94 TYR A N 1
ATOM 768 C CA . TYR A 1 94 ? -11.569 15.425 14.865 1.00 92.19 94 TYR A CA 1
ATOM 769 C C . TYR A 1 94 ? -12.592 15.863 15.898 1.00 92.19 94 TYR A C 1
ATOM 771 O O . TYR A 1 94 ? -12.895 15.118 16.830 1.00 92.19 94 TYR A O 1
ATOM 779 N N . GLU A 1 95 ? -13.147 17.052 15.712 1.00 88.75 95 GLU A N 1
ATOM 780 C CA . GLU A 1 95 ? -14.310 17.473 16.478 1.00 88.75 95 GLU A CA 1
ATOM 781 C C . GLU A 1 95 ? -15.515 16.625 16.052 1.00 88.75 95 GLU A C 1
ATOM 783 O O . GLU A 1 95 ? -15.759 16.393 14.862 1.00 88.75 95 GLU A O 1
ATOM 788 N N . ASN A 1 96 ? -16.255 16.113 17.033 1.00 70.88 96 ASN A N 1
ATOM 789 C CA . ASN A 1 96 ? -17.555 15.514 16.781 1.00 70.88 96 ASN A CA 1
ATOM 790 C C . ASN A 1 96 ? -18.575 16.653 16.756 1.00 70.88 96 ASN A C 1
ATOM 792 O O . ASN A 1 96 ? -18.922 17.182 17.807 1.00 70.88 96 ASN A O 1
ATOM 796 N N . LYS A 1 97 ? -18.997 17.041 15.552 1.00 63.69 97 LYS A N 1
ATOM 797 C CA . LYS A 1 97 ? -20.276 17.727 15.359 1.00 63.69 97 LYS A CA 1
ATOM 798 C C . LYS A 1 97 ? -21.397 16.699 15.316 1.00 63.69 97 LYS A C 1
ATOM 800 O O . LYS A 1 97 ? -21.118 15.564 14.849 1.00 63.69 97 LYS A O 1
#

Foldseek 3Di:
DWDADPVRQTQWDKDFDADPVRQGQKIWTAGSVGQTQKMKGFDADPVRHTQKMWIAGSVRDTAKMWGFDADPVRHTQWIWIDGPPDIDIDGDDDDDD

Mean predicted aligned error: 3.86 Å

Sequence (97 aa):
MSNFNSKNEFIGKIIYTRDDKGNAIETNSYDSIGNLNFKYKYEYNGKGKVLESIYYGSDGELCEKTYMKYDDKERVVETKLVIKTSVFIKNFKYENK

pLDDT: mean 95.59, std 5.07, range [63.69, 98.81]

Secondary structure (DSSP, 8-state):
-EEE-TT--EEEEEEEEE-TTS-EEEEEEEETTS-EEEEEEEEE-TTS-EEEEEEE-TTS-EEEEEEEEE-TTS-EEEEEEEETTEEEEEE------

Solvent-accessible surface area (backbone atoms only — not comparable to full-atom values): 5498 Å² total; per-residue (Å²): 91,79,42,60,50,100,84,70,45,69,55,22,36,43,48,76,43,59,48,98,85,66,50,65,39,31,40,39,34,27,39,60,89,64,51,51,58,32,34,37,37,46,41,63,46,101,86,72,48,64,38,36,39,38,38,24,42,49,86,65,46,81,52,36,38,38,36,47,40,62,48,98,85,70,45,73,34,35,41,39,40,35,42,89,89,48,75,47,77,49,77,53,86,78,86,86,127

Nearest PDB structures (foldseek):
  8qja-assembly1_A  TM=5.714E-01  e=2.590E-03  Advenella mimigardefordensis DPN7
  8qja-assembly3_C  TM=5.784E-01  e=5.761E-03  Advenella mimigardefordensis DPN7
  8qja-assembly2_B  TM=5.759E-01  e=1.215E-02  Advenella mimigardefordensis DPN7
  6vhh-assembly1_A  TM=7.020E-01  e=5.696E-02  Homo sapiens
  8fjp-assembly1_A  TM=6.334E-01  e=1.425E-02  Aedes aegypti

Radius of gyration: 16.8 Å; Cα contacts (8 Å, |Δi|>4): 196; chains: 1; bounding box: 36×29×47 Å